Protein AF-A0A2Z5R0D2-F1 (afdb_monomer_lite)

InterPro domains:
  IPR021904 Protein of unknown function DUF3516 [PF12029] (1-114)

Secondary structure (DSSP, 8-state):
-HHHHHHHHHHHHHHTT-HHHHHHHHGGGT--HHHHHHHHHHHHHH-S--B-STTTT-GGGEEEE--TTTSTTEEEEEEE-B-TT----EEEEEEEEHHHHHHHTS-EEEEEEEEE-

Radius of gyration: 13.73 Å; chains: 1; bounding box: 30×28×37 Å

Organism: NCBI:txid172042

pLDDT: mean 96.86, std 2.82, range [74.81, 98.81]

Sequence (117 aa):
MMVRNALFRRVELFADERDRILGELDEVSGWDADAWADAMDDYFDAYDDIYTDAEARSPKLVQIDDNVREHPGIWKVQQTFADPEDNFDWGIRAEVDLAASDDAGYPVLKILSVGEF

Foldseek 3Di:
DQVLVVQLVVVVCLQVLVLQVNQVQAVVLVRHSVNSNVLSVQVCVPAVGWDSDPVLSDPVQKDWAPPCVVPPQKIWMWGFTCGPVNPSFWTWTWIWRNVVCVVVVGTDIRTDDGTGD

Structure (mmCIF, N/CA/C/O backbone):
data_AF-A0A2Z5R0D2-F1
#
_entry.id   AF-A0A2Z5R0D2-F1
#
loop_
_atom_site.group_PDB
_atom_site.id
_atom_site.type_symbol
_atom_site.label_atom_id
_atom_site.label_alt_id
_atom_site.label_comp_id
_atom_site.label_asym_id
_atom_site.label_entity_id
_atom_site.label_seq_id
_atom_site.pdbx_PDB_ins_code
_atom_site.Cartn_x
_atom_site.Cartn_y
_atom_site.Cartn_z
_atom_site.occupancy
_atom_site.B_iso_or_equiv
_atom_site.auth_seq_id
_atom_site.auth_comp_id
_atom_site.auth_asym_id
_atom_site.auth_atom_id
_atom_site.pdbx_PDB_model_num
ATOM 1 N N . MET A 1 1 ? 6.188 1.051 14.111 1.00 74.81 1 MET A N 1
ATOM 2 C CA . MET A 1 1 ? 6.899 -0.032 13.386 1.00 74.81 1 MET A CA 1
ATOM 3 C C . MET A 1 1 ? 5.931 -0.964 12.666 1.00 74.81 1 MET A C 1
ATOM 5 O O . MET A 1 1 ? 6.090 -1.120 11.467 1.00 74.81 1 MET A O 1
ATOM 9 N N . MET A 1 2 ? 4.910 -1.525 13.332 1.00 91.50 2 MET A N 1
ATOM 10 C CA . MET A 1 2 ? 4.002 -2.500 12.700 1.00 91.50 2 MET A CA 1
ATOM 11 C C . MET A 1 2 ? 3.237 -1.960 11.480 1.00 91.50 2 MET A C 1
ATOM 13 O O . MET A 1 2 ? 3.257 -2.614 10.449 1.00 91.50 2 MET A O 1
ATOM 17 N N . VAL A 1 3 ? 2.648 -0.757 11.552 1.00 94.56 3 VAL A N 1
ATOM 18 C CA . VAL A 1 3 ? 1.903 -0.158 10.419 1.00 94.56 3 VAL A CA 1
ATOM 19 C C . VAL A 1 3 ? 2.779 -0.014 9.171 1.00 94.56 3 VAL A C 1
ATOM 21 O O . VAL A 1 3 ? 2.408 -0.467 8.097 1.00 94.56 3 VAL A O 1
ATOM 24 N N . ARG A 1 4 ? 3.990 0.538 9.328 1.00 96.56 4 ARG A N 1
ATOM 25 C CA . ARG A 1 4 ? 4.957 0.685 8.227 1.00 96.56 4 ARG A CA 1
ATOM 26 C C . ARG A 1 4 ? 5.353 -0.663 7.629 1.00 96.56 4 ARG A C 1
ATOM 28 O O . ARG A 1 4 ? 5.428 -0.786 6.419 1.00 96.56 4 ARG A O 1
ATOM 35 N N . ASN A 1 5 ? 5.565 -1.680 8.467 1.00 96.12 5 ASN A N 1
ATOM 36 C CA . ASN A 1 5 ? 5.863 -3.030 7.986 1.00 96.12 5 ASN A CA 1
ATOM 37 C C . ASN A 1 5 ? 4.681 -3.641 7.221 1.00 96.12 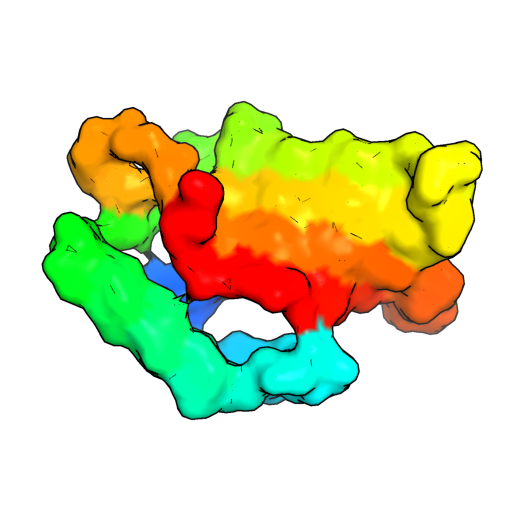5 ASN A C 1
ATOM 39 O O . ASN A 1 5 ? 4.898 -4.300 6.215 1.00 96.12 5 ASN A O 1
ATOM 43 N N . ALA A 1 6 ? 3.451 -3.429 7.689 1.00 96.81 6 ALA A N 1
ATOM 44 C CA . ALA A 1 6 ? 2.252 -3.963 7.053 1.00 96.81 6 ALA A CA 1
ATOM 45 C C . ALA A 1 6 ? 1.950 -3.287 5.702 1.00 96.81 6 ALA A C 1
ATOM 47 O O . ALA A 1 6 ? 1.532 -3.967 4.767 1.00 96.81 6 ALA A O 1
ATOM 48 N N . LEU A 1 7 ? 2.211 -1.981 5.580 1.00 97.69 7 LEU A N 1
ATOM 49 C CA . LEU A 1 7 ? 2.169 -1.267 4.300 1.00 97.69 7 LEU A CA 1
ATOM 50 C C . LEU A 1 7 ? 3.278 -1.740 3.361 1.00 97.69 7 LEU A C 1
ATOM 52 O O . LEU A 1 7 ? 2.998 -2.127 2.234 1.00 97.69 7 LEU A O 1
ATOM 56 N N . PHE A 1 8 ? 4.524 -1.781 3.837 1.00 98.19 8 PHE A N 1
ATOM 57 C CA . PHE A 1 8 ? 5.652 -2.192 3.003 1.00 98.19 8 PHE A CA 1
ATOM 58 C C . PHE A 1 8 ? 5.526 -3.641 2.528 1.00 98.19 8 PHE A C 1
ATOM 60 O O . PHE A 1 8 ? 5.891 -3.954 1.404 1.00 98.19 8 PHE A O 1
ATOM 67 N N . ARG A 1 9 ? 4.915 -4.521 3.332 1.00 98.06 9 ARG A N 1
ATOM 68 C CA . ARG A 1 9 ? 4.605 -5.886 2.903 1.00 98.06 9 ARG A CA 1
ATOM 69 C C . ARG A 1 9 ? 3.711 -5.922 1.659 1.00 98.06 9 ARG A C 1
ATOM 71 O O . ARG A 1 9 ? 3.859 -6.829 0.849 1.00 98.06 9 ARG A O 1
ATOM 78 N N . ARG A 1 10 ? 2.794 -4.963 1.503 1.00 98.44 10 ARG A N 1
ATOM 79 C CA . ARG A 1 10 ? 1.966 -4.853 0.294 1.00 98.44 10 ARG A CA 1
ATOM 80 C C . ARG A 1 10 ? 2.789 -4.375 -0.896 1.00 98.44 10 ARG A C 1
ATOM 82 O O . ARG A 1 10 ? 2.623 -4.934 -1.963 1.00 98.44 10 ARG A O 1
ATOM 89 N N . VAL A 1 11 ? 3.731 -3.450 -0.690 1.00 98.62 11 VAL A N 1
ATOM 90 C CA . VAL A 1 11 ? 4.699 -3.040 -1.727 1.00 98.62 11 VAL A CA 1
ATOM 91 C C . VAL A 1 11 ? 5.536 -4.230 -2.201 1.00 98.62 11 VAL A C 1
ATOM 93 O O . VAL A 1 11 ? 5.654 -4.446 -3.397 1.00 98.62 11 VAL A O 1
ATOM 96 N N . GLU A 1 12 ? 6.059 -5.048 -1.281 1.00 98.69 12 GLU A N 1
ATOM 97 C CA . GLU A 1 12 ? 6.805 -6.269 -1.632 1.00 98.69 12 GLU A CA 1
ATOM 98 C C . GLU A 1 12 ? 5.958 -7.238 -2.465 1.00 98.69 12 GLU A C 1
ATOM 100 O O . GLU A 1 12 ? 6.419 -7.769 -3.467 1.00 98.69 12 GLU A O 1
ATOM 105 N N . LEU A 1 13 ? 4.709 -7.469 -2.056 1.00 98.81 13 LEU A N 1
ATOM 106 C CA . LEU A 1 13 ? 3.794 -8.343 -2.788 1.00 98.81 13 LEU A CA 1
ATOM 107 C C . LEU A 1 13 ? 3.385 -7.758 -4.144 1.00 98.81 13 LEU A C 1
ATOM 109 O O . LEU A 1 13 ? 3.166 -8.526 -5.074 1.00 98.81 13 LEU A O 1
ATOM 113 N N . PHE A 1 14 ? 3.279 -6.435 -4.246 1.00 98.69 14 PHE A N 1
ATOM 114 C CA . PHE A 1 14 ? 2.976 -5.728 -5.484 1.00 98.69 14 PHE A CA 1
ATOM 115 C C . PHE A 1 14 ? 4.129 -5.863 -6.480 1.00 98.69 14 PHE A C 1
ATOM 117 O O . PHE A 1 14 ? 3.910 -6.276 -7.610 1.00 98.69 14 PHE A O 1
ATOM 124 N N . ALA A 1 15 ? 5.361 -5.634 -6.019 1.00 98.25 15 ALA A N 1
ATOM 125 C CA . ALA A 1 15 ? 6.579 -5.835 -6.802 1.00 98.25 15 ALA A CA 1
ATOM 126 C C . ALA A 1 15 ? 6.758 -7.289 -7.274 1.00 98.25 15 ALA A C 1
ATOM 128 O O . ALA A 1 15 ? 7.251 -7.538 -8.366 1.00 98.25 15 ALA A O 1
ATOM 129 N N . ASP A 1 16 ? 6.346 -8.257 -6.450 1.00 98.31 16 ASP A N 1
ATOM 130 C CA . ASP A 1 16 ? 6.398 -9.688 -6.771 1.00 98.31 16 ASP A CA 1
ATOM 131 C C . ASP A 1 16 ? 5.182 -10.181 -7.597 1.00 98.31 16 ASP A C 1
ATOM 133 O O . ASP A 1 16 ? 5.009 -11.400 -7.741 1.00 98.31 16 ASP A O 1
ATOM 137 N N . GLU A 1 17 ? 4.308 -9.276 -8.060 1.00 98.06 17 GLU A N 1
ATOM 138 C CA . GLU A 1 17 ? 3.065 -9.568 -8.794 1.00 98.06 17 GLU A CA 1
ATOM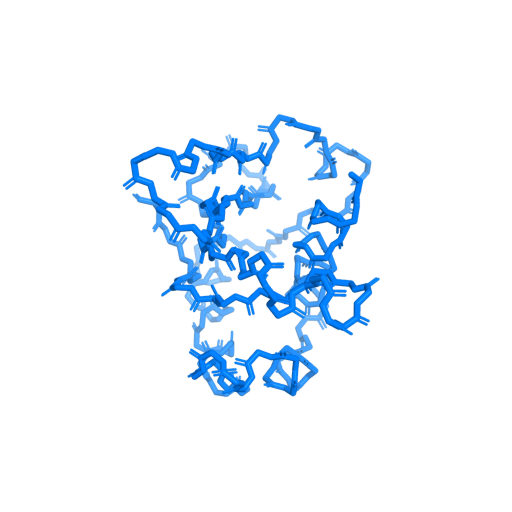 139 C C . GLU A 1 17 ? 2.188 -10.627 -8.086 1.00 98.06 17 GLU A C 1
ATOM 141 O O . GLU A 1 17 ? 1.723 -11.615 -8.660 1.00 98.06 17 GLU A O 1
ATOM 146 N N . ARG A 1 18 ? 2.006 -10.481 -6.766 1.00 98.75 18 ARG A N 1
ATOM 147 C CA . ARG A 1 18 ? 1.229 -11.402 -5.911 1.00 98.75 18 ARG A CA 1
ATOM 148 C C . ARG A 1 18 ? -0.193 -10.903 -5.657 1.00 98.75 18 ARG A C 1
ATOM 150 O O . ARG A 1 18 ? -0.655 -10.924 -4.512 1.00 98.75 18 ARG A O 1
ATOM 157 N N . ASP A 1 19 ? -0.884 -10.511 -6.719 1.00 98.38 19 ASP A N 1
ATOM 158 C CA . ASP A 1 19 ? -2.295 -10.093 -6.765 1.00 98.38 19 ASP A CA 1
ATOM 159 C C . ASP A 1 19 ? -3.217 -10.950 -5.878 1.00 98.38 19 ASP A C 1
ATOM 161 O O . ASP A 1 19 ? -3.945 -10.428 -5.036 1.00 98.38 19 ASP A O 1
ATOM 165 N N . ARG A 1 20 ? -3.119 -12.283 -5.959 1.00 98.44 20 ARG A N 1
ATOM 166 C CA . ARG A 1 20 ? -3.966 -13.189 -5.163 1.00 98.44 20 ARG A CA 1
ATOM 167 C C . ARG A 1 20 ? -3.737 -13.069 -3.662 1.00 98.44 20 ARG A C 1
ATOM 169 O O . ARG A 1 20 ? -4.692 -13.090 -2.895 1.00 98.44 20 ARG A O 1
ATOM 176 N N . ILE A 1 21 ? -2.477 -12.945 -3.241 1.00 98.56 21 ILE A N 1
ATOM 177 C CA . ILE A 1 21 ? -2.132 -12.812 -1.818 1.00 98.56 21 ILE A CA 1
ATOM 178 C C . ILE A 1 21 ? -2.591 -11.445 -1.308 1.00 98.56 21 ILE A C 1
ATOM 180 O O . ILE A 1 21 ? -3.079 -11.338 -0.187 1.00 98.56 21 ILE A O 1
ATOM 184 N N . LEU A 1 22 ? -2.441 -10.403 -2.124 1.00 98.56 22 LEU A N 1
ATOM 185 C CA . LEU A 1 22 ? -2.929 -9.065 -1.806 1.00 98.56 22 LEU A CA 1
ATOM 186 C C . LEU A 1 22 ? -4.456 -9.034 -1.680 1.00 98.56 22 LEU A C 1
ATOM 188 O O . LEU A 1 22 ? -4.967 -8.514 -0.692 1.00 98.56 22 LEU A O 1
ATOM 192 N N . GLY A 1 23 ? -5.170 -9.677 -2.605 1.00 98.31 23 GLY A N 1
ATOM 193 C CA . GLY A 1 23 ? -6.620 -9.839 -2.538 1.00 98.31 23 GLY A CA 1
ATOM 194 C C . GLY A 1 23 ? -7.079 -10.549 -1.263 1.00 98.31 23 GLY A C 1
ATOM 195 O O . GLY A 1 23 ? -7.971 -10.064 -0.579 1.00 98.31 23 GLY A O 1
ATOM 196 N N . GLU A 1 24 ? -6.431 -11.652 -0.876 1.00 97.69 24 GLU A N 1
ATOM 197 C CA . GLU A 1 24 ? -6.733 -12.349 0.388 1.00 97.69 24 GLU A CA 1
ATOM 198 C C . GLU A 1 24 ? -6.476 -11.477 1.631 1.00 97.69 24 GLU A C 1
ATOM 200 O O . GLU A 1 24 ? -7.180 -11.592 2.633 1.00 97.69 24 GLU A O 1
ATOM 205 N N . LEU A 1 25 ? -5.460 -10.609 1.595 1.00 96.56 25 LEU A N 1
ATOM 206 C CA . LEU A 1 25 ? -5.133 -9.717 2.711 1.00 96.56 25 LEU A CA 1
ATOM 207 C C . LEU A 1 25 ? -6.107 -8.545 2.840 1.00 96.56 25 LEU A C 1
ATOM 209 O O . LEU A 1 25 ? -6.352 -8.085 3.958 1.00 96.56 25 LEU A O 1
ATOM 213 N N . ASP A 1 26 ? -6.609 -8.044 1.714 1.00 97.19 26 ASP A N 1
ATOM 214 C CA . ASP A 1 26 ? -7.336 -6.779 1.635 1.00 97.19 26 ASP A CA 1
ATOM 215 C C . ASP A 1 26 ? -8.814 -6.935 1.239 1.00 97.19 26 ASP A C 1
ATOM 217 O O . ASP A 1 26 ? -9.529 -5.929 1.160 1.00 97.19 26 ASP A O 1
ATOM 221 N N . GLU A 1 27 ? -9.317 -8.173 1.125 1.00 94.25 27 GLU A N 1
ATOM 222 C CA . GLU A 1 27 ? -10.716 -8.489 0.788 1.00 94.25 27 GLU A CA 1
ATOM 223 C C . GLU A 1 27 ? -11.722 -7.771 1.699 1.00 94.25 27 GLU A C 1
ATOM 225 O O . GLU A 1 27 ? -12.752 -7.273 1.243 1.00 94.25 27 GLU A O 1
ATOM 230 N N . VAL A 1 28 ? -11.401 -7.636 2.991 1.00 87.56 28 VAL A N 1
ATOM 231 C CA . VAL A 1 28 ? -12.258 -6.972 3.989 1.00 87.56 28 VAL A CA 1
ATOM 232 C C . VAL A 1 28 ? -12.430 -5.484 3.671 1.00 87.56 28 VAL A C 1
ATOM 234 O O . VAL A 1 28 ? -13.448 -4.881 4.015 1.00 87.56 28 VAL A O 1
ATOM 237 N N . SER A 1 29 ? -11.450 -4.890 2.991 1.00 89.19 29 SER A N 1
ATOM 238 C CA . SER A 1 29 ? -11.495 -3.509 2.515 1.00 89.19 29 SER A CA 1
ATOM 239 C C . SER A 1 29 ? -12.099 -3.355 1.116 1.00 89.19 29 SER A C 1
ATOM 241 O O . SER A 1 29 ? -12.262 -2.227 0.654 1.00 89.19 29 SER A O 1
ATOM 243 N N . GLY A 1 30 ? -12.500 -4.462 0.481 1.00 91.88 30 GLY A N 1
ATOM 244 C CA . GLY A 1 30 ? -13.072 -4.494 -0.864 1.00 91.88 30 GLY A CA 1
ATOM 245 C C . GLY A 1 30 ? -12.038 -4.551 -1.989 1.00 91.88 30 GLY A C 1
ATOM 246 O O . GLY A 1 30 ? -12.419 -4.389 -3.142 1.00 91.88 30 GLY A O 1
ATOM 247 N N . TRP A 1 31 ? -10.761 -4.766 -1.661 1.00 97.56 31 TRP A N 1
ATOM 248 C CA . TRP A 1 31 ? -9.684 -4.973 -2.628 1.00 97.56 31 TRP A CA 1
ATOM 249 C C . TRP A 1 31 ? -9.454 -6.471 -2.810 1.00 97.56 31 TRP A C 1
ATOM 251 O O . TRP A 1 31 ? -8.809 -7.108 -1.979 1.00 97.56 31 TRP A O 1
ATOM 261 N N . ASP A 1 32 ? -10.026 -7.030 -3.871 1.00 98.19 32 ASP A N 1
ATOM 262 C CA . ASP A 1 32 ? -9.793 -8.412 -4.281 1.00 98.19 32 ASP A CA 1
ATOM 263 C C . ASP A 1 32 ? -8.570 -8.526 -5.208 1.00 98.19 32 ASP A C 1
ATOM 265 O O . ASP A 1 32 ? -7.850 -7.556 -5.452 1.00 98.19 32 ASP A O 1
ATOM 269 N N . ALA A 1 33 ? -8.287 -9.744 -5.674 1.00 98.44 33 ALA A N 1
ATOM 270 C CA . ALA A 1 33 ? -7.136 -10.002 -6.534 1.00 98.44 33 ALA A CA 1
ATOM 271 C C . ALA A 1 33 ? -7.230 -9.253 -7.872 1.00 98.44 33 ALA A C 1
ATOM 273 O O . ALA A 1 33 ? -6.216 -8.750 -8.343 1.00 98.44 33 ALA A O 1
ATOM 274 N N . ASP A 1 34 ? -8.435 -9.143 -8.441 1.00 98.44 34 ASP A N 1
ATOM 275 C CA . ASP A 1 34 ? -8.654 -8.467 -9.720 1.00 98.44 34 ASP A CA 1
ATOM 276 C C . ASP A 1 34 ? -8.376 -6.960 -9.576 1.00 98.44 34 ASP A C 1
ATOM 278 O O . ASP A 1 34 ? -7.627 -6.402 -10.369 1.00 98.44 34 ASP A O 1
ATOM 282 N N . ALA A 1 35 ? -8.856 -6.318 -8.503 1.00 98.44 35 ALA A N 1
ATOM 283 C CA . ALA A 1 35 ? -8.559 -4.908 -8.230 1.00 98.44 35 ALA A CA 1
ATOM 284 C C . ALA A 1 35 ? -7.056 -4.634 -8.030 1.00 98.44 35 ALA A C 1
ATOM 286 O O . ALA A 1 35 ? -6.546 -3.591 -8.440 1.00 98.44 35 ALA A O 1
ATOM 287 N N . TRP A 1 36 ? -6.332 -5.562 -7.396 1.00 98.69 36 TRP A N 1
ATOM 288 C CA . TRP A 1 36 ? -4.878 -5.459 -7.263 1.00 98.69 36 TRP A CA 1
ATOM 289 C C . TRP A 1 36 ? -4.149 -5.671 -8.588 1.00 98.69 36 TRP A C 1
ATOM 291 O O . TRP A 1 36 ? -3.184 -4.955 -8.839 1.00 98.69 36 TRP A O 1
ATOM 301 N N . ALA A 1 37 ? -4.599 -6.616 -9.416 1.00 98.69 37 ALA A N 1
ATOM 302 C CA . ALA A 1 37 ? -4.044 -6.843 -10.746 1.00 98.69 37 ALA A CA 1
ATOM 303 C C . ALA A 1 37 ? -4.243 -5.615 -11.647 1.00 98.69 37 ALA A C 1
ATOM 305 O O . ALA A 1 37 ? -3.276 -5.154 -12.242 1.00 98.69 37 ALA A O 1
ATOM 306 N N . ASP A 1 38 ? -5.439 -5.018 -11.649 1.00 98.62 38 ASP A N 1
ATOM 307 C CA . ASP A 1 38 ? -5.720 -3.788 -12.401 1.00 98.62 38 ASP A CA 1
ATOM 308 C C . ASP A 1 38 ? -4.770 -2.645 -11.983 1.00 98.62 38 ASP A C 1
ATOM 310 O O . ASP A 1 38 ? -4.208 -1.951 -12.825 1.00 98.62 38 ASP A O 1
ATOM 314 N N . ALA A 1 39 ? -4.520 -2.477 -10.678 1.00 98.62 39 ALA A N 1
ATOM 315 C CA . ALA A 1 39 ? -3.590 -1.458 -10.186 1.00 98.62 39 ALA A CA 1
ATOM 316 C C . ALA A 1 39 ? -2.116 -1.748 -10.534 1.00 98.62 39 ALA A C 1
ATOM 318 O O . ALA A 1 39 ? -1.327 -0.810 -10.667 1.00 98.62 39 ALA A O 1
ATOM 319 N N . MET A 1 40 ? -1.729 -3.025 -10.637 1.00 98.56 40 MET A N 1
ATOM 320 C CA . MET A 1 40 ? -0.402 -3.427 -11.118 1.00 98.56 40 MET A CA 1
ATOM 321 C C . MET A 1 40 ? -0.246 -3.106 -12.596 1.00 98.56 40 MET A C 1
ATOM 323 O O . MET A 1 40 ? 0.741 -2.473 -12.951 1.00 98.56 40 MET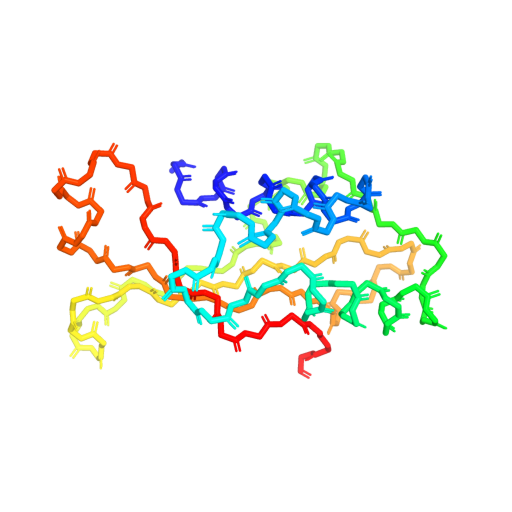 A O 1
ATOM 327 N N . ASP A 1 41 ? -1.221 -3.487 -13.422 1.00 98.44 41 ASP A N 1
ATOM 328 C CA . ASP A 1 41 ? -1.223 -3.196 -14.856 1.00 98.44 41 ASP A CA 1
ATOM 329 C C . ASP A 1 41 ? -1.090 -1.684 -15.096 1.00 98.44 41 ASP A C 1
ATOM 331 O O . ASP A 1 41 ? -0.199 -1.252 -15.824 1.00 98.44 41 ASP A O 1
ATOM 335 N N . ASP A 1 42 ? -1.884 -0.873 -14.389 1.00 98.50 42 ASP A N 1
ATOM 336 C CA . ASP A 1 42 ? -1.819 0.590 -14.451 1.00 98.50 42 ASP A CA 1
ATOM 337 C C . ASP A 1 42 ? -0.420 1.136 -14.080 1.00 98.50 42 ASP A C 1
ATOM 339 O O . ASP A 1 42 ? 0.094 2.038 -14.747 1.00 98.50 42 ASP A O 1
ATOM 343 N N . TYR A 1 43 ? 0.216 0.603 -13.027 1.00 98.62 43 TYR A N 1
ATOM 344 C CA . TYR A 1 43 ? 1.558 1.034 -12.609 1.00 98.62 43 TYR A CA 1
ATOM 345 C C . TYR A 1 43 ? 2.635 0.609 -13.608 1.00 98.62 43 TYR A C 1
ATOM 347 O O . TYR A 1 43 ? 3.490 1.417 -13.968 1.00 98.62 43 TYR A O 1
ATOM 355 N N . PHE A 1 44 ? 2.597 -0.645 -14.061 1.00 97.75 44 PHE A N 1
ATOM 356 C CA . PHE A 1 44 ? 3.609 -1.207 -14.952 1.00 97.75 44 PHE A CA 1
ATOM 357 C C . PHE A 1 44 ? 3.469 -0.734 -16.408 1.00 97.75 44 PHE A C 1
ATOM 359 O O . PHE A 1 44 ? 4.434 -0.799 -17.167 1.00 97.75 44 PHE A O 1
ATOM 366 N N . ASP A 1 45 ? 2.317 -0.172 -16.787 1.00 98.00 45 ASP A N 1
ATOM 367 C CA . ASP A 1 45 ? 2.166 0.608 -18.021 1.00 98.00 45 ASP A CA 1
ATOM 368 C C . ASP A 1 45 ? 2.936 1.945 -17.964 1.00 98.00 45 ASP A C 1
ATOM 370 O O . ASP A 1 45 ? 3.334 2.478 -19.007 1.00 98.00 45 ASP A O 1
ATOM 374 N N . ALA A 1 46 ? 3.148 2.496 -16.762 1.00 97.06 46 ALA A N 1
ATOM 375 C CA . ALA A 1 46 ? 3.873 3.747 -16.541 1.00 97.06 46 ALA A CA 1
ATOM 376 C C . ALA A 1 46 ? 5.364 3.534 -16.224 1.00 97.06 46 ALA A C 1
ATOM 378 O O . ALA A 1 46 ? 6.203 4.292 -16.716 1.00 97.06 46 ALA A O 1
ATOM 379 N N . TYR A 1 47 ? 5.698 2.517 -15.426 1.00 97.75 47 TYR A N 1
ATOM 380 C CA . TYR A 1 47 ? 7.043 2.272 -14.903 1.00 97.75 47 TYR A CA 1
ATOM 381 C C . TYR A 1 47 ? 7.462 0.806 -15.040 1.00 97.75 47 TYR A C 1
ATOM 383 O O . TYR A 1 47 ? 6.731 -0.093 -14.654 1.00 97.75 47 TYR A O 1
ATOM 391 N N . ASP A 1 48 ? 8.687 0.553 -15.507 1.00 94.44 48 ASP A N 1
ATOM 392 C CA . ASP A 1 48 ? 9.172 -0.813 -15.776 1.00 94.44 48 ASP A CA 1
ATOM 393 C C . ASP A 1 48 ? 9.494 -1.649 -14.513 1.00 94.44 48 ASP A C 1
ATOM 395 O O . ASP A 1 48 ? 9.698 -2.859 -14.617 1.00 94.44 48 ASP A O 1
ATOM 399 N N . ASP A 1 49 ? 9.629 -1.026 -13.337 1.00 95.81 49 ASP A N 1
ATOM 400 C CA . ASP A 1 49 ? 10.035 -1.696 -12.090 1.00 95.81 49 ASP A CA 1
ATOM 401 C C . ASP A 1 49 ? 9.555 -0.908 -10.858 1.00 95.81 49 ASP A C 1
ATOM 403 O O . ASP A 1 49 ? 9.189 0.261 -10.956 1.00 95.81 49 ASP A O 1
ATOM 407 N N . ILE A 1 50 ? 9.609 -1.535 -9.684 1.00 97.81 50 ILE A N 1
ATOM 408 C CA . ILE A 1 50 ? 9.403 -0.910 -8.376 1.00 97.81 50 ILE A CA 1
ATOM 409 C C . ILE A 1 50 ? 10.423 -1.455 -7.376 1.00 97.81 50 ILE A C 1
ATOM 411 O O . ILE A 1 50 ? 10.544 -2.659 -7.137 1.00 97.81 50 ILE A O 1
ATOM 415 N N . TYR A 1 51 ? 11.147 -0.560 -6.712 1.00 98.25 51 TYR A N 1
ATOM 416 C CA . TYR A 1 51 ? 12.159 -0.970 -5.749 1.00 98.25 51 TYR A CA 1
ATOM 417 C C . TYR A 1 51 ? 11.551 -1.370 -4.403 1.00 98.25 51 TYR A C 1
ATOM 419 O O . TYR A 1 51 ? 10.636 -0.737 -3.875 1.00 98.25 51 TYR A O 1
ATOM 427 N N . THR A 1 52 ? 12.133 -2.408 -3.798 1.00 98.25 52 THR A N 1
ATOM 428 C CA . THR A 1 52 ? 11.769 -2.927 -2.465 1.00 98.25 52 THR A CA 1
ATOM 429 C C . THR A 1 52 ? 12.980 -3.046 -1.527 1.00 98.25 52 THR A C 1
ATOM 431 O O . THR A 1 52 ? 12.959 -3.764 -0.525 1.00 98.25 52 THR A O 1
ATOM 434 N N . ASP A 1 53 ? 14.058 -2.322 -1.834 1.00 97.56 53 ASP A N 1
ATOM 435 C CA . ASP A 1 53 ? 15.298 -2.327 -1.064 1.00 97.56 53 ASP A CA 1
ATOM 436 C C . ASP A 1 53 ? 15.234 -1.479 0.230 1.00 97.56 53 ASP A C 1
ATOM 438 O O . ASP A 1 53 ? 14.178 -1.050 0.707 1.00 97.56 53 ASP A O 1
ATOM 442 N N . ALA A 1 54 ? 16.395 -1.261 0.857 1.00 95.88 54 ALA A N 1
ATOM 443 C CA . ALA A 1 54 ? 16.484 -0.492 2.094 1.00 95.88 54 ALA A CA 1
ATOM 444 C C . ALA A 1 54 ? 16.056 0.980 1.936 1.00 95.88 54 ALA A C 1
ATOM 446 O O . ALA A 1 54 ? 15.532 1.544 2.901 1.00 95.88 54 ALA A O 1
ATOM 447 N N . GLU A 1 55 ? 16.264 1.592 0.765 1.00 95.19 55 GLU A N 1
ATOM 448 C CA . GLU A 1 55 ? 15.837 2.970 0.509 1.00 95.19 55 GLU A CA 1
ATOM 449 C C . GLU A 1 55 ? 14.340 3.019 0.193 1.00 95.19 55 GLU A C 1
ATOM 451 O O . GLU A 1 55 ? 13.647 3.890 0.713 1.00 95.19 55 GLU A O 1
ATOM 456 N N . ALA A 1 56 ? 13.792 2.029 -0.516 1.00 96.75 56 ALA A N 1
ATOM 457 C CA . ALA A 1 56 ? 12.343 1.914 -0.704 1.00 96.75 56 ALA A CA 1
ATOM 458 C C . ALA A 1 56 ? 11.580 1.767 0.631 1.00 96.75 56 ALA A C 1
ATOM 460 O O . ALA A 1 56 ? 10.456 2.243 0.794 1.00 96.75 56 ALA A O 1
ATOM 461 N N . ARG A 1 57 ? 12.213 1.160 1.644 1.00 96.50 57 ARG A N 1
ATOM 462 C CA . ARG A 1 57 ? 11.667 1.052 3.010 1.00 96.50 57 ARG A CA 1
ATOM 463 C C . ARG A 1 57 ? 11.901 2.301 3.872 1.00 96.50 57 ARG A C 1
ATOM 465 O O . ARG A 1 57 ? 11.588 2.312 5.071 1.00 96.50 57 ARG A O 1
ATOM 472 N N . SER A 1 58 ? 12.486 3.350 3.300 1.00 95.69 58 SER A N 1
ATOM 473 C CA . SER A 1 58 ? 12.851 4.568 4.011 1.00 95.69 58 SER A CA 1
ATOM 474 C C . SER A 1 58 ? 11.637 5.206 4.691 1.00 95.69 58 SER A C 1
ATOM 476 O O . SER A 1 58 ? 10.547 5.283 4.120 1.00 95.69 58 SER A O 1
ATOM 478 N N . PRO A 1 59 ? 11.802 5.757 5.909 1.00 95.12 59 PRO A N 1
ATOM 479 C CA . PRO A 1 59 ? 10.743 6.484 6.599 1.00 95.12 59 PRO A CA 1
ATOM 480 C C . PRO A 1 59 ? 10.222 7.710 5.830 1.00 95.12 59 PRO A C 1
ATOM 482 O O . PRO A 1 59 ? 9.214 8.264 6.255 1.00 95.12 59 PRO A O 1
ATOM 485 N N . LYS A 1 60 ? 10.914 8.148 4.768 1.00 96.31 60 LYS A N 1
ATOM 486 C CA . LYS A 1 60 ? 10.509 9.258 3.896 1.00 96.31 60 LYS A CA 1
ATOM 487 C C . LYS A 1 60 ? 9.382 8.887 2.930 1.00 96.31 60 LYS A C 1
ATOM 489 O O . LYS A 1 60 ? 8.633 9.772 2.548 1.00 96.31 60 LYS A O 1
ATOM 494 N N . LEU A 1 61 ? 9.253 7.607 2.577 1.00 97.81 61 LEU A N 1
ATOM 495 C CA . LEU A 1 61 ? 8.240 7.108 1.639 1.00 97.81 61 LEU A CA 1
ATOM 496 C C . LEU A 1 61 ? 6.954 6.664 2.340 1.00 97.81 61 LEU A C 1
ATOM 498 O O . LEU A 1 61 ? 6.102 6.015 1.744 1.00 97.81 61 LEU A O 1
ATOM 502 N N . VAL A 1 62 ? 6.801 6.998 3.624 1.00 97.88 62 VAL A N 1
ATOM 503 C CA . VAL A 1 62 ? 5.593 6.678 4.378 1.00 97.88 62 VAL A CA 1
ATOM 504 C C . VAL A 1 62 ? 5.132 7.866 5.206 1.00 97.88 62 VAL A C 1
ATOM 506 O O . VAL A 1 62 ? 5.843 8.365 6.083 1.00 97.88 62 VAL A O 1
ATOM 509 N N . GLN A 1 63 ? 3.895 8.281 4.963 1.00 97.94 63 GLN A N 1
ATOM 510 C CA . GLN A 1 63 ? 3.203 9.298 5.738 1.00 97.94 63 GLN A CA 1
ATOM 511 C C . GLN A 1 63 ? 2.165 8.629 6.639 1.00 97.94 63 GLN A C 1
ATOM 513 O O . GLN A 1 63 ? 1.440 7.729 6.220 1.00 97.94 63 GLN A O 1
ATOM 518 N N . ILE A 1 64 ? 2.114 9.062 7.897 1.00 97.50 64 ILE A N 1
ATOM 519 C CA . ILE A 1 64 ? 1.117 8.629 8.877 1.00 97.50 64 ILE A CA 1
ATOM 520 C C . ILE A 1 64 ? 0.535 9.896 9.487 1.00 97.50 64 ILE A C 1
ATOM 522 O O . ILE A 1 64 ? 1.269 10.673 10.095 1.00 97.50 64 ILE A O 1
ATOM 526 N N . ASP A 1 65 ? -0.761 10.090 9.300 1.00 97.75 65 ASP A N 1
ATOM 527 C CA . ASP A 1 65 ? -1.561 11.082 10.001 1.00 97.75 65 ASP A CA 1
ATOM 528 C C . ASP A 1 65 ? -2.310 10.378 11.138 1.00 97.75 65 ASP A C 1
ATOM 530 O O . ASP A 1 65 ? -3.251 9.607 10.920 1.00 97.75 65 ASP A O 1
ATOM 534 N N . ASP A 1 66 ? -1.828 10.616 12.357 1.00 96.38 66 ASP A N 1
ATOM 535 C CA . ASP A 1 66 ? -2.337 10.059 13.606 1.00 96.38 66 ASP A CA 1
ATOM 536 C C . ASP A 1 66 ? -3.252 11.035 14.368 1.00 96.38 66 ASP A C 1
ATOM 538 O O . ASP A 1 66 ? -3.523 10.852 15.562 1.00 96.38 66 ASP A O 1
ATOM 542 N N . ASN A 1 67 ? -3.773 12.064 13.688 1.00 95.69 67 ASN A N 1
ATOM 543 C CA . ASN A 1 67 ? -4.659 13.061 14.276 1.00 95.69 67 ASN A CA 1
ATOM 544 C C . ASN A 1 67 ? -6.078 12.517 14.515 1.00 95.69 67 ASN A C 1
ATOM 546 O O . ASN A 1 67 ? -7.057 12.869 13.853 1.00 95.69 67 ASN A O 1
ATOM 550 N N . VAL A 1 68 ? -6.217 11.709 15.563 1.00 92.69 68 VAL A N 1
ATOM 551 C CA . VAL A 1 68 ? -7.492 11.100 15.981 1.00 92.69 68 VAL A CA 1
ATOM 552 C C . VAL A 1 68 ? -8.562 12.110 16.415 1.00 92.69 68 VAL A C 1
ATOM 554 O O . VAL A 1 68 ? -9.709 11.733 16.639 1.00 92.69 68 VAL A O 1
ATOM 557 N N . ARG A 1 69 ? -8.224 13.398 16.570 1.00 95.19 69 ARG A N 1
ATOM 558 C CA . ARG A 1 69 ? -9.230 14.443 16.824 1.00 95.19 69 ARG A CA 1
ATOM 559 C C . ARG A 1 69 ? -9.987 14.805 15.551 1.00 95.19 69 ARG A C 1
ATOM 561 O O . ARG A 1 69 ? -11.182 15.071 15.623 1.00 95.19 69 ARG A O 1
ATOM 568 N N . GLU A 1 70 ? -9.292 14.823 14.418 1.00 94.25 70 GLU A N 1
ATOM 569 C CA . GLU A 1 70 ? -9.877 15.079 13.099 1.00 94.25 70 GLU A CA 1
ATO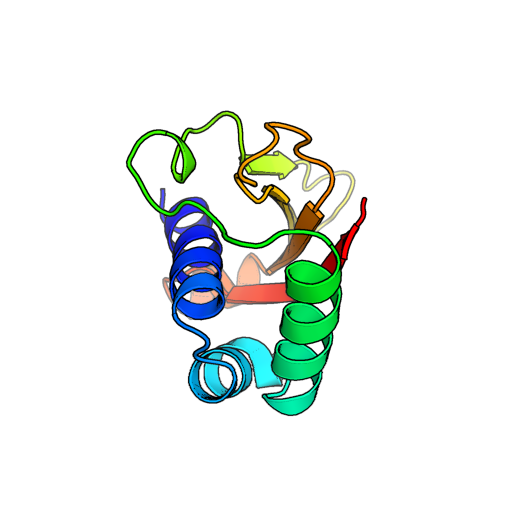M 570 C C . GLU A 1 70 ? -10.478 13.807 12.499 1.00 94.25 70 GLU A C 1
ATOM 572 O O . GLU A 1 70 ? -11.512 13.862 11.828 1.00 94.25 70 GLU A O 1
ATOM 577 N N . HIS A 1 71 ? -9.874 12.652 12.792 1.00 94.19 71 HIS A N 1
ATOM 578 C CA . HIS A 1 71 ? -10.302 11.348 12.293 1.00 94.19 71 HIS A CA 1
ATOM 579 C C . HIS A 1 71 ? -10.476 10.344 13.446 1.00 94.19 71 HIS A C 1
ATOM 581 O O . HIS A 1 71 ? -9.608 9.503 13.685 1.00 94.19 71 HIS A O 1
ATOM 587 N N . PRO A 1 72 ? -11.584 10.432 14.210 1.00 96.56 72 PRO A N 1
ATOM 588 C CA . PRO A 1 72 ? -11.799 9.570 15.366 1.00 96.56 72 PRO A CA 1
ATOM 589 C C . PRO A 1 72 ? -11.764 8.083 15.006 1.00 96.56 72 PRO A C 1
ATOM 591 O O . PRO A 1 72 ? -12.535 7.624 14.169 1.00 96.56 72 PRO A O 1
ATOM 594 N N . GLY A 1 73 ? -10.895 7.334 15.688 1.00 96.88 73 GLY A N 1
ATOM 595 C CA . GLY A 1 73 ? -10.805 5.875 15.574 1.00 96.88 73 GLY A CA 1
ATOM 596 C C . GLY A 1 73 ? -9.935 5.353 14.431 1.00 96.88 73 GLY A C 1
ATOM 597 O O . GLY A 1 73 ? -9.762 4.140 14.343 1.00 96.88 73 GLY A O 1
ATOM 598 N N . ILE A 1 74 ? -9.354 6.227 13.603 1.00 97.56 74 ILE A N 1
ATOM 599 C CA . ILE A 1 74 ? -8.499 5.814 12.486 1.00 97.56 74 ILE A CA 1
ATOM 600 C C . ILE A 1 74 ? -7.201 6.618 12.415 1.00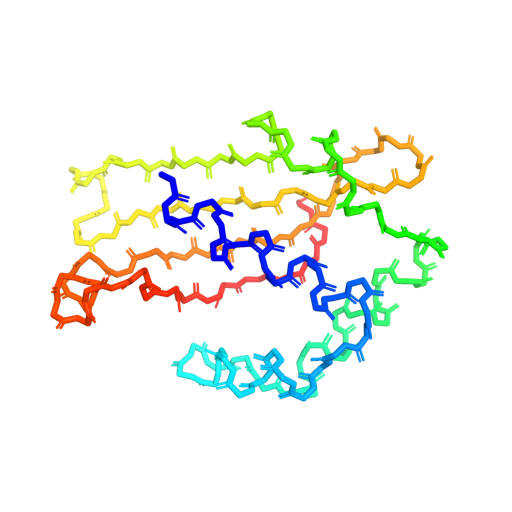 97.56 74 ILE A C 1
ATOM 602 O O . ILE A 1 74 ? -7.141 7.769 12.849 1.00 97.56 74 ILE A O 1
ATOM 606 N N . TRP A 1 75 ? -6.174 6.024 11.809 1.00 98.31 75 TRP A N 1
ATOM 607 C CA . TRP A 1 75 ? -5.040 6.763 11.244 1.00 98.31 75 TRP A CA 1
ATOM 608 C C . TRP A 1 75 ? -5.111 6.726 9.726 1.00 98.31 75 TRP A C 1
ATOM 610 O O . TRP A 1 75 ? -5.395 5.674 9.157 1.00 98.31 75 TRP A O 1
ATOM 620 N N . LYS A 1 76 ? -4.800 7.841 9.065 1.00 98.25 76 LYS A N 1
ATOM 621 C CA . LYS A 1 76 ? -4.629 7.857 7.609 1.00 98.25 76 LYS A CA 1
ATOM 622 C C . LYS A 1 76 ? -3.174 7.615 7.277 1.00 98.25 76 LYS A C 1
ATOM 624 O O . LYS A 1 76 ? -2.283 8.212 7.879 1.00 98.25 76 LYS A O 1
ATOM 629 N N . VAL A 1 77 ? -2.923 6.733 6.325 1.00 98.38 77 VAL A N 1
ATOM 630 C CA . VAL A 1 77 ? -1.568 6.350 5.952 1.00 98.38 77 VAL A CA 1
ATOM 631 C C . VAL A 1 77 ? -1.401 6.346 4.444 1.00 98.38 77 VAL A C 1
ATOM 633 O O . VAL A 1 77 ? -2.315 5.993 3.701 1.00 98.38 77 VAL A O 1
ATOM 636 N N . GLN A 1 78 ? -0.213 6.740 4.006 1.00 98.62 78 GLN A N 1
ATOM 637 C CA . GLN A 1 78 ? 0.191 6.696 2.611 1.00 98.62 78 GLN A CA 1
ATOM 638 C C . GLN A 1 78 ? 1.570 6.055 2.520 1.00 98.62 78 GLN A C 1
ATOM 640 O O . GLN A 1 78 ? 2.483 6.456 3.242 1.00 98.62 78 GLN A O 1
ATOM 645 N N . GLN A 1 79 ? 1.707 5.062 1.649 1.00 98.62 79 GLN A N 1
ATOM 646 C CA . GLN A 1 79 ? 2.978 4.453 1.276 1.00 98.62 79 GLN A CA 1
ATOM 647 C C . GLN A 1 79 ? 3.248 4.804 -0.179 1.00 98.62 79 GLN A C 1
ATOM 649 O O . GLN A 1 79 ? 2.498 4.390 -1.054 1.00 98.62 79 GLN A O 1
ATOM 654 N N . THR A 1 80 ? 4.308 5.558 -0.422 1.00 98.75 80 THR A N 1
ATOM 655 C CA . THR A 1 80 ? 4.760 5.922 -1.763 1.00 98.75 80 THR A CA 1
ATOM 656 C C . THR A 1 80 ? 5.621 4.803 -2.340 1.00 98.75 80 THR A C 1
ATOM 658 O O . THR A 1 80 ? 6.381 4.164 -1.603 1.00 98.75 80 THR A O 1
ATOM 661 N N . PHE A 1 81 ? 5.475 4.542 -3.636 1.00 98.62 81 PHE A N 1
ATOM 662 C CA . PHE A 1 81 ? 6.306 3.598 -4.377 1.00 98.62 81 PHE A CA 1
ATOM 663 C C . PHE A 1 81 ? 7.636 4.245 -4.763 1.00 98.62 81 PHE A C 1
ATOM 665 O O . PHE A 1 81 ? 7.698 5.443 -5.025 1.00 98.62 81 PHE A O 1
ATOM 672 N N . ALA A 1 82 ? 8.708 3.455 -4.734 1.00 98.44 82 ALA A N 1
ATOM 673 C CA . ALA A 1 82 ? 10.019 3.864 -5.220 1.00 98.44 82 ALA A CA 1
ATOM 674 C C . ALA A 1 82 ? 10.156 3.385 -6.667 1.00 98.44 82 ALA A C 1
ATOM 676 O O . ALA A 1 82 ? 10.565 2.249 -6.905 1.00 98.44 82 ALA A O 1
ATOM 677 N N . ASP A 1 83 ? 9.735 4.228 -7.602 1.00 97.88 83 ASP A N 1
ATOM 678 C CA . ASP A 1 83 ? 9.839 3.988 -9.039 1.00 97.88 83 ASP A CA 1
ATOM 679 C C . ASP A 1 83 ? 11.277 4.241 -9.552 1.00 97.88 83 ASP A C 1
ATOM 681 O O . ASP A 1 83 ? 12.070 4.920 -8.890 1.00 97.88 83 ASP A O 1
ATOM 685 N N . PRO A 1 84 ? 11.650 3.699 -10.724 1.00 97.31 84 PRO A N 1
ATOM 686 C CA . PRO A 1 84 ? 12.990 3.841 -11.293 1.00 97.31 84 PRO A CA 1
ATOM 687 C C . PRO A 1 84 ? 13.361 5.270 -11.704 1.00 97.31 84 PRO A C 1
ATOM 689 O O . PRO A 1 84 ? 14.545 5.529 -11.939 1.00 97.31 84 PRO A O 1
ATOM 692 N N . GLU A 1 85 ? 12.389 6.176 -11.815 1.00 97.25 85 GLU A N 1
ATOM 693 C CA . GLU A 1 85 ? 12.591 7.561 -12.242 1.00 97.25 85 GLU A CA 1
ATOM 694 C C . GLU A 1 85 ? 12.669 8.552 -11.066 1.00 97.25 85 GLU A C 1
ATOM 696 O O . GLU A 1 85 ? 12.921 9.737 -11.290 1.00 97.25 85 GLU A O 1
ATOM 701 N N . ASP A 1 86 ? 12.530 8.074 -9.821 1.00 95.62 86 ASP A N 1
ATOM 702 C CA . ASP A 1 86 ? 12.441 8.888 -8.601 1.00 95.62 86 ASP A CA 1
ATOM 703 C C . ASP A 1 86 ? 11.290 9.928 -8.655 1.00 95.62 86 ASP A C 1
ATOM 705 O O . ASP A 1 86 ? 11.404 11.030 -8.099 1.00 95.62 86 ASP A O 1
ATOM 709 N N . ASN A 1 87 ? 10.176 9.602 -9.325 1.00 97.00 87 ASN A N 1
ATOM 710 C CA . ASN A 1 87 ? 9.023 10.500 -9.469 1.00 97.00 87 ASN A CA 1
ATOM 711 C C . ASN A 1 87 ? 8.162 10.559 -8.196 1.00 97.00 87 ASN A C 1
ATOM 713 O O . ASN A 1 87 ? 7.672 11.634 -7.833 1.00 97.00 87 ASN A O 1
ATOM 717 N N . PHE A 1 88 ? 8.027 9.441 -7.472 1.00 96.31 88 PHE A N 1
ATOM 718 C CA . PHE A 1 88 ? 7.303 9.337 -6.197 1.00 96.31 88 PHE A CA 1
ATOM 719 C C . PHE A 1 88 ? 5.824 9.762 -6.268 1.00 96.31 88 PHE A C 1
ATOM 721 O O . PHE A 1 88 ? 5.255 10.262 -5.290 1.00 96.31 88 PHE A O 1
ATOM 728 N N . ASP A 1 89 ? 5.199 9.563 -7.422 1.00 97.38 89 ASP A N 1
ATOM 729 C CA . ASP A 1 89 ? 3.841 9.985 -7.762 1.00 97.38 89 ASP A CA 1
ATOM 730 C C . ASP A 1 89 ? 2.798 8.865 -7.642 1.00 97.38 89 ASP A C 1
ATOM 732 O O . ASP A 1 89 ? 1.609 9.142 -7.747 1.00 97.38 89 ASP A O 1
ATOM 736 N N . TRP A 1 90 ? 3.214 7.632 -7.340 1.00 98.56 90 TRP A N 1
ATOM 737 C CA . TRP A 1 90 ? 2.327 6.484 -7.121 1.00 98.56 90 TRP A CA 1
ATOM 738 C C . TRP A 1 90 ? 2.417 5.930 -5.703 1.00 98.56 90 TRP A C 1
ATOM 740 O O . TRP A 1 90 ? 3.430 6.058 -5.004 1.00 98.56 90 TRP A O 1
ATOM 750 N N . GLY A 1 91 ? 1.359 5.245 -5.272 1.00 98.50 91 GLY A N 1
ATOM 751 C CA . GLY A 1 91 ? 1.418 4.442 -4.062 1.00 98.50 91 GLY A CA 1
ATOM 752 C C . GLY A 1 91 ? 0.075 3.963 -3.535 1.00 98.50 91 GLY A C 1
ATOM 753 O O . GLY A 1 91 ? -0.931 3.923 -4.235 1.00 98.50 91 GLY A O 1
ATOM 754 N N . ILE A 1 92 ? 0.073 3.602 -2.254 1.00 98.75 92 ILE A N 1
ATOM 755 C CA . ILE A 1 92 ? -1.079 3.072 -1.524 1.00 98.75 92 ILE A CA 1
ATOM 756 C C . ILE A 1 92 ? -1.569 4.133 -0.545 1.00 98.75 92 ILE A C 1
ATOM 758 O O . ILE A 1 92 ? -0.802 4.606 0.298 1.00 98.75 92 ILE A O 1
ATOM 762 N N . ARG A 1 93 ? -2.865 4.448 -0.587 1.00 98.69 93 ARG A N 1
ATOM 763 C CA . ARG A 1 93 ? -3.563 5.190 0.471 1.00 98.69 93 ARG A CA 1
ATOM 764 C C . ARG A 1 93 ? -4.446 4.227 1.244 1.00 98.69 93 ARG A C 1
ATOM 766 O O . ARG A 1 93 ? -5.221 3.477 0.652 1.00 98.69 93 ARG A O 1
ATOM 773 N N . ALA A 1 94 ? -4.347 4.258 2.566 1.00 98.38 94 ALA A N 1
ATOM 774 C CA . ALA A 1 94 ? -5.110 3.378 3.436 1.00 98.38 94 ALA A CA 1
ATOM 775 C C . ALA A 1 94 ? -5.496 4.067 4.749 1.00 98.38 94 ALA A C 1
ATOM 777 O O . ALA A 1 94 ? -4.959 5.111 5.128 1.00 98.38 94 ALA A O 1
ATOM 778 N N . GLU A 1 95 ? -6.420 3.443 5.463 1.00 98.12 95 GLU A N 1
ATOM 779 C CA . GLU A 1 95 ? -6.756 3.766 6.845 1.00 98.12 95 GLU A CA 1
ATOM 780 C C . GLU A 1 95 ? -6.342 2.607 7.750 1.00 98.12 95 GLU A C 1
ATOM 782 O O . GLU A 1 95 ? -6.416 1.445 7.358 1.00 98.12 95 GLU A O 1
ATOM 787 N N . VAL A 1 96 ? -5.905 2.913 8.967 1.00 97.94 96 VAL A N 1
ATOM 788 C CA . VAL A 1 96 ? -5.706 1.922 10.028 1.00 97.94 96 VAL A CA 1
ATOM 789 C C . VAL A 1 96 ? -6.872 2.044 10.994 1.00 97.94 96 VAL A C 1
ATOM 791 O O . VAL A 1 96 ? -7.037 3.103 11.598 1.00 97.94 96 VAL A O 1
ATOM 794 N N . ASP A 1 97 ? -7.657 0.982 11.157 1.00 97.12 97 ASP A N 1
ATOM 795 C CA . ASP A 1 97 ? -8.719 0.924 12.167 1.00 97.12 97 ASP A CA 1
ATOM 796 C C . ASP A 1 97 ? -8.096 0.627 13.533 1.00 97.12 97 ASP A C 1
ATOM 798 O O . ASP A 1 97 ? -7.528 -0.447 13.744 1.00 97.12 97 ASP A O 1
ATOM 802 N N . LEU A 1 98 ? -8.158 1.587 14.458 1.00 97.38 98 LEU A N 1
ATOM 803 C CA . LEU A 1 98 ? -7.475 1.471 15.746 1.00 97.38 98 LEU A CA 1
ATOM 804 C C . LEU A 1 98 ? -8.129 0.431 16.656 1.00 97.38 98 LEU A C 1
ATOM 806 O O . LEU A 1 98 ? -7.417 -0.328 17.305 1.00 97.38 98 LEU A O 1
ATOM 810 N N . ALA A 1 99 ? -9.461 0.356 16.674 1.00 97.25 99 ALA A N 1
ATOM 811 C CA . ALA A 1 99 ? -10.170 -0.593 17.526 1.00 97.25 99 ALA A CA 1
ATOM 812 C C . ALA A 1 99 ? -9.969 -2.028 17.026 1.00 97.25 99 ALA A C 1
ATOM 814 O O . ALA A 1 99 ? -9.623 -2.915 17.804 1.00 97.25 99 ALA A O 1
ATOM 815 N N . ALA A 1 100 ? -10.102 -2.243 15.715 1.00 95.94 100 ALA A N 1
ATOM 816 C CA . ALA A 1 100 ? -9.852 -3.548 15.119 1.00 95.94 100 ALA A CA 1
ATOM 817 C C . ALA A 1 100 ? -8.378 -3.963 15.261 1.00 95.94 100 ALA A C 1
ATOM 819 O O . ALA A 1 100 ? -8.094 -5.135 15.503 1.00 95.94 100 ALA A O 1
ATOM 820 N N . SER A 1 101 ? -7.440 -3.014 15.156 1.00 96.50 101 SER A N 1
ATOM 821 C CA . SER A 1 101 ? -6.013 -3.290 15.369 1.00 96.50 101 SER A CA 1
ATOM 822 C C . SER A 1 101 ? -5.700 -3.678 16.814 1.00 96.50 101 SER A C 1
ATOM 824 O O . SER A 1 101 ? -4.905 -4.594 17.037 1.00 96.50 101 SER A O 1
ATOM 826 N N . ASP A 1 102 ? -6.323 -3.008 17.786 1.00 96.81 102 ASP A N 1
ATOM 827 C CA . ASP A 1 102 ? -6.180 -3.329 19.208 1.00 96.81 102 ASP A CA 1
ATOM 828 C C . ASP A 1 102 ? -6.715 -4.738 19.514 1.00 96.81 102 ASP A C 1
ATOM 830 O O . ASP A 1 102 ? -6.036 -5.518 20.187 1.00 96.81 102 ASP A O 1
ATOM 834 N N . ASP A 1 103 ? -7.878 -5.099 18.962 1.00 97.12 103 ASP A N 1
ATOM 835 C CA . ASP A 1 103 ? -8.482 -6.427 19.131 1.00 97.12 103 ASP A CA 1
ATOM 836 C C . ASP A 1 103 ? -7.670 -7.539 18.440 1.00 97.12 103 ASP A C 1
ATOM 838 O O . ASP A 1 103 ? -7.522 -8.641 18.976 1.00 97.12 103 ASP A O 1
ATOM 842 N N . ALA A 1 104 ? -7.122 -7.262 17.253 1.00 94.38 104 ALA A N 1
ATOM 843 C CA . ALA A 1 104 ? -6.356 -8.225 16.465 1.00 94.38 104 ALA A CA 1
ATOM 844 C C . ALA A 1 104 ? -4.904 -8.398 16.952 1.00 94.38 104 ALA A C 1
ATOM 846 O O . ALA A 1 104 ? -4.285 -9.440 16.718 1.00 94.38 104 ALA A O 1
ATOM 847 N N . GLY A 1 105 ? -4.337 -7.386 17.616 1.00 95.12 105 GLY A N 1
ATOM 848 C CA . GLY A 1 105 ? -2.926 -7.344 18.013 1.00 95.12 105 GLY A CA 1
ATOM 849 C C . GLY A 1 105 ? -1.953 -7.056 16.859 1.00 95.12 105 GLY A C 1
ATOM 850 O O . GLY A 1 105 ? -0.738 -7.193 17.024 1.00 95.12 105 GLY A O 1
ATOM 851 N N . TYR A 1 106 ? -2.466 -6.661 15.692 1.00 93.81 106 TYR A N 1
ATOM 852 C CA . TYR A 1 106 ? -1.705 -6.244 14.513 1.00 93.81 106 TYR A CA 1
ATOM 853 C C . TYR A 1 106 ? -2.488 -5.184 13.722 1.00 93.81 106 TYR A C 1
ATOM 855 O O . TYR A 1 106 ? -3.704 -5.105 13.870 1.00 93.81 106 TYR A O 1
ATOM 863 N N . PRO A 1 107 ? -1.827 -4.363 12.879 1.00 95.25 107 PRO A N 1
ATOM 864 C CA . PRO A 1 107 ? -2.512 -3.332 12.107 1.00 95.25 107 PRO A CA 1
ATOM 865 C C . PRO A 1 107 ? -3.568 -3.920 11.173 1.00 95.25 107 PRO A C 1
ATOM 867 O O . PRO A 1 107 ? -3.238 -4.695 10.273 1.00 95.25 107 PRO A O 1
ATOM 870 N N . VAL A 1 108 ? -4.812 -3.497 11.360 1.00 95.94 108 VAL A N 1
ATOM 871 C CA . VAL A 1 108 ? -5.920 -3.748 10.442 1.00 95.94 108 VAL A CA 1
ATOM 872 C C . VAL A 1 108 ? -5.997 -2.564 9.490 1.00 95.94 108 VAL A C 1
ATOM 874 O O . VAL A 1 108 ? -6.346 -1.451 9.887 1.00 95.94 108 VAL A O 1
ATOM 877 N N . LEU A 1 109 ? -5.593 -2.803 8.244 1.00 97.00 109 LEU A N 1
ATOM 878 C CA . LEU A 1 109 ? -5.594 -1.801 7.186 1.00 97.00 109 LEU A CA 1
ATOM 879 C C . LEU A 1 109 ? -6.862 -1.911 6.352 1.00 97.00 109 LEU A C 1
ATOM 881 O O . LEU A 1 109 ? -7.332 -3.004 6.051 1.00 97.00 109 LEU A O 1
ATOM 885 N N . LYS A 1 110 ? -7.364 -0.756 5.936 1.00 97.56 110 LYS A N 1
ATOM 886 C CA . LYS A 1 110 ? -8.388 -0.618 4.918 1.00 97.56 110 LYS A CA 1
ATOM 887 C C . LYS A 1 110 ? -7.791 0.124 3.734 1.00 97.56 110 LYS A C 1
ATOM 889 O O . LYS A 1 110 ? -7.504 1.317 3.851 1.00 97.56 110 LYS A O 1
ATOM 894 N N . ILE A 1 111 ? -7.593 -0.567 2.616 1.00 98.31 111 ILE A N 1
ATOM 895 C CA . ILE A 1 111 ? -7.067 0.055 1.401 1.00 98.31 111 ILE A CA 1
ATOM 896 C C . ILE A 1 111 ? -8.141 0.967 0.810 1.00 98.31 111 ILE A C 1
ATOM 898 O O . ILE A 1 111 ? -9.302 0.583 0.679 1.00 98.31 111 ILE A O 1
ATOM 902 N N . LEU A 1 112 ? -7.760 2.210 0.521 1.00 97.88 112 LEU A N 1
ATOM 903 C CA . LEU A 1 112 ? -8.639 3.207 -0.088 1.00 97.88 112 LEU A CA 1
ATOM 9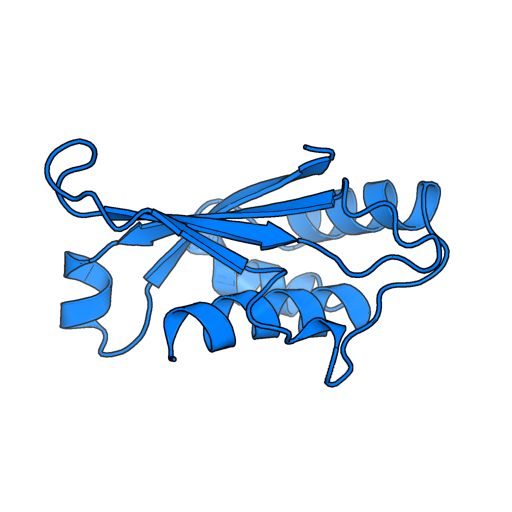04 C C . LEU A 1 112 ? -8.366 3.337 -1.583 1.00 97.88 112 LEU A C 1
ATOM 906 O O . LEU A 1 112 ? -9.305 3.429 -2.367 1.00 97.88 112 LEU A O 1
ATOM 910 N N . SER A 1 113 ? -7.089 3.361 -1.967 1.00 98.25 113 SER A N 1
ATOM 911 C CA . SER A 1 113 ? -6.664 3.430 -3.363 1.00 98.25 113 SER A CA 1
ATOM 912 C C . SER A 1 113 ? -5.233 2.928 -3.530 1.00 98.25 113 SER A C 1
ATOM 914 O O . SER A 1 113 ? -4.405 3.108 -2.630 1.00 98.25 113 SER A O 1
ATOM 916 N N . VAL A 1 114 ? -4.938 2.406 -4.717 1.00 98.56 114 VAL A N 1
ATOM 917 C CA . VAL A 1 114 ? -3.587 2.150 -5.223 1.00 98.56 114 VAL A CA 1
ATOM 918 C C . VAL A 1 114 ? -3.512 2.800 -6.598 1.00 98.56 114 VAL A C 1
ATOM 920 O O . VAL A 1 114 ? -4.426 2.603 -7.393 1.00 98.56 114 VAL A O 1
ATOM 923 N N . GLY A 1 115 ? -2.510 3.643 -6.832 1.00 97.94 115 GLY A N 1
ATOM 924 C CA . GLY A 1 115 ? -2.396 4.408 -8.076 1.00 97.94 115 GLY A CA 1
ATOM 925 C C . GLY A 1 115 ? -1.667 5.740 -7.904 1.00 97.94 115 GLY A C 1
ATOM 926 O O . GLY A 1 115 ? -1.063 5.993 -6.856 1.00 97.94 115 GLY A O 1
ATOM 927 N N . GLU A 1 116 ? -1.761 6.587 -8.927 1.00 96.94 116 GLU A N 1
ATOM 928 C CA . GLU A 1 116 ? -1.211 7.950 -8.958 1.00 96.94 116 GLU A CA 1
ATOM 929 C C . GLU A 1 116 ? -1.838 8.868 -7.877 1.00 96.94 116 GLU A C 1
ATOM 931 O O . GLU A 1 116 ? -2.993 8.687 -7.455 1.00 96.94 116 GLU A O 1
ATOM 936 N N . PHE A 1 117 ? -1.075 9.856 -7.392 1.00 92.69 117 PHE A N 1
ATOM 937 C CA . PHE A 1 117 ? -1.489 10.785 -6.336 1.00 92.69 117 PHE A CA 1
ATOM 938 C C . PHE A 1 117 ? -2.286 12.008 -6.799 1.00 92.69 117 PHE A C 1
ATOM 940 O O . PHE A 1 117 ? -1.886 12.716 -7.741 1.00 92.69 117 PHE A O 1
#